Protein AF-A0A942DRJ1-F1 (afdb_monomer_lite)

Structure (mmCIF, N/CA/C/O backbone):
data_AF-A0A942DRJ1-F1
#
_entry.id   AF-A0A942DRJ1-F1
#
loop_
_atom_site.group_PDB
_atom_site.id
_atom_site.type_symbol
_atom_site.label_atom_id
_atom_site.label_alt_id
_atom_site.label_comp_id
_atom_site.label_asym_id
_atom_site.label_entity_id
_atom_site.label_seq_id
_atom_site.pdbx_PDB_ins_code
_atom_site.Cartn_x
_atom_site.Cartn_y
_atom_site.Cartn_z
_atom_site.occupancy
_atom_site.B_iso_or_equiv
_atom_site.auth_seq_id
_atom_site.auth_comp_id
_atom_site.auth_asym_id
_atom_site.auth_atom_id
_atom_site.pdbx_PDB_model_num
ATOM 1 N N . MET A 1 1 ? -19.239 4.531 5.380 1.00 54.53 1 MET A N 1
ATOM 2 C CA . MET A 1 1 ? -18.094 5.045 6.161 1.00 54.53 1 MET A CA 1
ATOM 3 C C . MET A 1 1 ? -17.203 5.848 5.232 1.00 54.53 1 MET A C 1
ATOM 5 O O . MET A 1 1 ? -17.018 5.426 4.095 1.00 54.53 1 MET A O 1
ATOM 9 N N . ALA A 1 2 ? -16.719 7.011 5.668 1.00 64.00 2 ALA A N 1
ATOM 10 C CA . ALA A 1 2 ? -15.689 7.731 4.924 1.00 64.00 2 ALA A CA 1
ATOM 11 C C . ALA A 1 2 ? -14.388 6.920 4.979 1.00 64.00 2 ALA A C 1
ATOM 13 O O . ALA A 1 2 ? -14.078 6.330 6.013 1.00 64.00 2 ALA A O 1
ATOM 14 N N . LYS A 1 3 ? -13.655 6.854 3.865 1.00 77.62 3 LYS A N 1
ATOM 15 C CA . LYS A 1 3 ? -12.336 6.213 3.840 1.00 77.62 3 LYS A CA 1
ATOM 16 C C . LYS A 1 3 ? -11.403 7.002 4.756 1.00 77.62 3 LYS A C 1
ATOM 18 O O . LYS A 1 3 ? -11.323 8.220 4.624 1.00 77.62 3 LYS A O 1
ATOM 23 N N . VAL A 1 4 ? -10.703 6.324 5.657 1.00 85.69 4 VAL A N 1
ATOM 24 C CA . VAL A 1 4 ? -9.835 6.957 6.669 1.00 85.69 4 VAL A CA 1
ATOM 25 C C . VAL A 1 4 ? -8.381 7.089 6.207 1.00 85.69 4 VAL A C 1
ATOM 27 O O . VAL A 1 4 ? -7.540 7.571 6.956 1.00 85.69 4 VAL A O 1
ATOM 30 N N . GLY A 1 5 ? -8.070 6.695 4.969 1.00 89.94 5 GLY A N 1
ATOM 31 C CA . GLY A 1 5 ? -6.746 6.861 4.376 1.00 89.94 5 GLY A CA 1
ATOM 32 C C . GLY A 1 5 ? -6.671 6.422 2.913 1.00 89.94 5 GLY A C 1
ATOM 33 O O . GLY A 1 5 ? -7.598 5.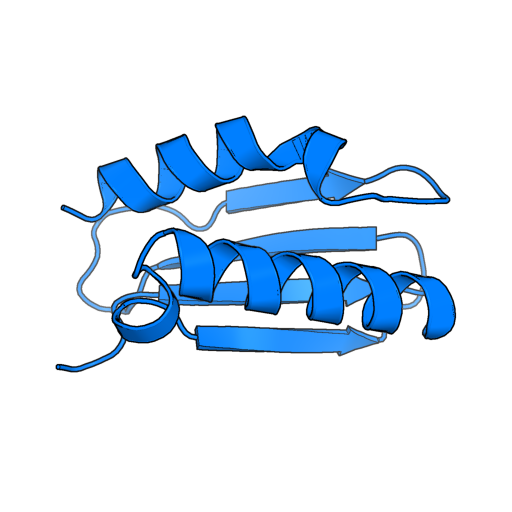817 2.365 1.00 89.94 5 GLY A O 1
ATOM 34 N N . ILE A 1 6 ? -5.546 6.737 2.275 1.00 93.44 6 ILE A N 1
ATOM 35 C CA . ILE A 1 6 ? -5.213 6.378 0.897 1.00 93.44 6 ILE A CA 1
ATOM 36 C C . ILE A 1 6 ? -3.880 5.635 0.892 1.00 93.44 6 ILE A C 1
ATOM 38 O O . ILE A 1 6 ? -2.882 6.137 1.399 1.00 93.44 6 ILE A O 1
ATOM 42 N N . ILE A 1 7 ? -3.838 4.477 0.242 1.00 95.06 7 ILE A N 1
ATOM 43 C CA . ILE A 1 7 ? -2.593 3.833 -0.164 1.00 95.06 7 ILE A CA 1
ATOM 44 C C . ILE A 1 7 ? -2.318 4.234 -1.614 1.00 95.06 7 ILE A C 1
ATOM 46 O O . ILE A 1 7 ? -3.163 4.039 -2.493 1.00 95.06 7 ILE A O 1
ATOM 50 N N . ARG A 1 8 ? -1.157 4.825 -1.886 1.00 95.81 8 ARG A N 1
ATOM 51 C CA . ARG A 1 8 ? -0.753 5.240 -3.232 1.00 95.81 8 ARG A CA 1
ATOM 52 C C . ARG A 1 8 ? 0.462 4.450 -3.689 1.00 95.81 8 ARG A C 1
ATOM 54 O O . ARG A 1 8 ? 1.508 4.486 -3.052 1.00 95.81 8 ARG A O 1
ATOM 61 N N . VAL A 1 9 ? 0.322 3.779 -4.826 1.00 94.88 9 VAL A N 1
ATOM 62 C CA . VAL A 1 9 ? 1.414 3.077 -5.504 1.00 94.88 9 VAL A CA 1
ATOM 63 C C . VAL A 1 9 ? 2.007 3.997 -6.566 1.00 94.88 9 VAL A C 1
ATOM 65 O O . VAL A 1 9 ? 1.369 4.297 -7.572 1.00 94.88 9 VAL A O 1
ATOM 68 N N . SER A 1 10 ? 3.231 4.455 -6.344 1.00 94.69 10 SER A N 1
ATOM 69 C CA . SER A 1 10 ? 3.979 5.294 -7.279 1.00 94.69 10 SER A CA 1
ATOM 70 C C . SER A 1 10 ? 4.996 4.434 -8.020 1.00 94.69 10 SER A C 1
ATOM 72 O O . SER A 1 10 ? 5.845 3.843 -7.364 1.00 94.69 10 SER A O 1
ATOM 74 N N . ASN A 1 11 ? 4.958 4.330 -9.349 1.00 93.31 11 ASN A N 1
ATOM 75 C CA . ASN A 1 11 ? 5.879 3.440 -10.074 1.00 93.31 11 ASN A CA 1
ATOM 76 C C . ASN A 1 11 ? 6.418 4.046 -11.380 1.00 93.31 11 ASN A C 1
ATOM 78 O O . ASN A 1 11 ? 5.681 4.723 -12.090 1.00 93.31 11 ASN A O 1
ATOM 82 N N . SER A 1 12 ? 7.686 3.788 -11.711 1.00 92.31 12 SER A N 1
ATOM 83 C CA . SER A 1 12 ? 8.295 4.134 -13.004 1.00 92.31 12 SER A CA 1
ATOM 84 C C . SER A 1 12 ? 8.122 3.079 -14.096 1.00 92.31 12 SER A C 1
ATOM 86 O O . SER A 1 12 ? 8.350 3.364 -15.268 1.00 92.31 12 SER A O 1
ATOM 88 N N . ASN A 1 13 ? 7.719 1.862 -13.736 1.00 90.12 13 ASN A N 1
ATOM 89 C CA . ASN A 1 13 ? 7.384 0.778 -14.650 1.00 90.12 13 ASN A CA 1
ATOM 90 C C . ASN A 1 13 ? 5.897 0.404 -14.487 1.00 90.12 13 ASN A C 1
ATOM 92 O O . ASN A 1 13 ? 5.536 -0.227 -13.487 1.00 90.12 13 ASN A O 1
ATOM 96 N N . PRO A 1 14 ? 5.033 0.744 -15.461 1.00 86.94 14 PRO A N 1
ATOM 97 C CA . PRO A 1 14 ? 3.599 0.468 -15.386 1.00 86.94 14 PRO A CA 1
ATOM 98 C C . PRO A 1 14 ? 3.255 -1.006 -15.153 1.00 86.94 14 PRO A C 1
ATOM 100 O O . PRO A 1 14 ? 2.375 -1.292 -14.355 1.00 86.94 14 PRO A O 1
ATOM 103 N N . LEU A 1 15 ? 3.997 -1.949 -15.748 1.00 89.44 15 LEU A N 1
ATOM 104 C CA . LEU A 1 15 ? 3.729 -3.385 -15.579 1.00 89.44 15 LEU A CA 1
ATOM 105 C C . LEU A 1 15 ? 3.939 -3.845 -14.131 1.00 89.44 15 LEU A C 1
ATOM 107 O O . LEU A 1 15 ? 3.161 -4.638 -13.603 1.00 89.44 15 LEU A O 1
ATOM 111 N N . VAL A 1 16 ? 4.984 -3.329 -13.477 1.00 88.50 16 VAL A N 1
ATOM 112 C CA . VAL A 1 16 ? 5.246 -3.602 -12.054 1.00 88.50 16 VAL A CA 1
ATOM 113 C C . VAL A 1 16 ? 4.191 -2.911 -11.190 1.00 88.50 16 VAL A C 1
ATOM 115 O O . VAL A 1 16 ? 3.686 -3.509 -10.243 1.00 88.50 16 VAL A O 1
ATOM 118 N N . GLY A 1 17 ? 3.826 -1.674 -11.536 1.00 89.69 17 GLY A N 1
ATOM 119 C CA . GLY A 1 17 ? 2.787 -0.912 -10.846 1.00 89.69 17 GLY A CA 1
ATOM 120 C C . GLY A 1 17 ? 1.426 -1.606 -10.871 1.00 89.69 17 GLY A C 1
ATOM 121 O O . GLY A 1 17 ? 0.810 -1.757 -9.819 1.00 89.69 17 GLY A O 1
ATOM 122 N N . ASP A 1 18 ? 0.988 -2.074 -12.038 1.00 91.31 18 ASP A N 1
ATOM 123 C CA . ASP A 1 18 ? -0.307 -2.732 -12.231 1.00 91.31 18 ASP A CA 1
ATOM 124 C C . ASP A 1 18 ? -0.374 -4.079 -11.510 1.00 91.31 18 ASP A C 1
ATOM 126 O O . ASP A 1 18 ? -1.368 -4.376 -10.839 1.00 91.31 18 ASP A O 1
ATOM 130 N N . LYS A 1 19 ? 0.707 -4.869 -11.581 1.00 92.38 19 LYS A N 1
ATOM 131 C CA . LYS A 1 19 ? 0.831 -6.119 -10.823 1.00 92.38 19 LYS A CA 1
ATOM 132 C C . LYS A 1 19 ? 0.676 -5.853 -9.325 1.00 92.38 19 LYS A C 1
ATOM 134 O O . LYS A 1 19 ? -0.192 -6.448 -8.687 1.00 92.38 19 LYS A O 1
ATOM 139 N N . LEU A 1 20 ? 1.466 -4.924 -8.785 1.00 92.31 20 LEU A N 1
ATOM 140 C CA . LEU A 1 20 ? 1.451 -4.610 -7.359 1.00 92.31 20 LEU A CA 1
ATOM 141 C C . LEU A 1 20 ? 0.098 -4.043 -6.908 1.00 92.31 20 LEU A C 1
ATOM 143 O O . LEU A 1 20 ? -0.408 -4.393 -5.844 1.00 92.31 20 LEU A O 1
ATOM 147 N N . LEU A 1 21 ? -0.523 -3.196 -7.732 1.00 93.31 21 LEU A N 1
ATOM 148 C CA . LEU A 1 21 ? -1.850 -2.647 -7.469 1.00 93.31 21 LEU A CA 1
ATOM 149 C C . LEU A 1 21 ? -2.918 -3.749 -7.408 1.00 93.31 21 LEU A C 1
ATOM 151 O O . LEU A 1 21 ? -3.807 -3.698 -6.555 1.00 93.31 21 LEU A O 1
ATOM 155 N N . SER A 1 22 ? -2.834 -4.742 -8.297 1.00 94.25 22 SER A N 1
ATOM 156 C CA . SER A 1 22 ? -3.733 -5.898 -8.308 1.00 94.25 22 SER A CA 1
ATOM 157 C C . SER A 1 22 ? -3.569 -6.757 -7.050 1.00 94.25 22 SER A C 1
ATOM 159 O O . SER A 1 22 ? -4.567 -7.069 -6.396 1.00 94.25 22 SER A O 1
ATOM 161 N N . GLU A 1 23 ? -2.327 -7.084 -6.677 1.00 95.19 23 GLU A N 1
ATOM 162 C CA . GLU A 1 23 ? -2.006 -7.831 -5.450 1.00 95.19 23 GLU A CA 1
ATOM 163 C C . GLU A 1 23 ? -2.532 -7.110 -4.205 1.00 95.19 23 GLU A C 1
ATOM 165 O O . GLU A 1 23 ? -3.273 -7.690 -3.411 1.00 95.19 23 GLU A O 1
ATOM 170 N N . LEU A 1 24 ? -2.229 -5.816 -4.079 1.00 94.94 24 LEU A N 1
ATOM 171 C CA . LEU A 1 24 ? -2.650 -4.990 -2.952 1.00 94.94 24 LEU A CA 1
ATOM 172 C C . LEU A 1 24 ? -4.177 -4.937 -2.816 1.00 94.94 24 LEU A C 1
ATOM 174 O O . LEU A 1 24 ? -4.714 -5.101 -1.723 1.00 94.94 24 LEU A O 1
ATOM 178 N N . ARG A 1 25 ? -4.905 -4.741 -3.923 1.00 95.38 25 ARG A N 1
ATOM 179 C CA . ARG A 1 25 ? -6.378 -4.732 -3.906 1.00 95.38 25 ARG A CA 1
ATOM 180 C C . ARG A 1 25 ? -6.957 -6.084 -3.503 1.00 95.38 25 ARG A C 1
ATOM 182 O O . ARG A 1 25 ? -7.962 -6.122 -2.797 1.00 95.38 25 ARG A O 1
ATOM 189 N N . ALA A 1 26 ? -6.363 -7.185 -3.961 1.00 95.94 26 ALA A N 1
ATOM 190 C CA . ALA A 1 26 ? -6.799 -8.521 -3.572 1.00 95.94 26 ALA A CA 1
ATOM 191 C C . ALA A 1 26 ? -6.592 -8.761 -2.070 1.00 95.94 26 ALA A C 1
ATOM 193 O O . ALA A 1 26 ? -7.511 -9.222 -1.397 1.00 95.94 26 ALA A O 1
ATOM 194 N N . TRP A 1 27 ? -5.434 -8.371 -1.541 1.00 96.12 27 TRP A N 1
ATOM 195 C CA . TRP A 1 27 ? -5.111 -8.499 -0.123 1.00 96.12 27 TRP A CA 1
ATOM 196 C C . TRP A 1 27 ? -6.000 -7.639 0.783 1.00 96.12 27 TRP A C 1
ATOM 198 O O . TRP A 1 27 ? -6.524 -8.134 1.780 1.00 96.12 27 TRP A O 1
ATOM 208 N N . LEU A 1 28 ? -6.263 -6.381 0.410 1.00 95.00 28 LEU A N 1
ATOM 209 C CA . LEU A 1 28 ? -7.166 -5.503 1.167 1.00 95.00 28 LEU A CA 1
ATOM 210 C C . LEU A 1 28 ? -8.596 -6.050 1.228 1.00 95.00 28 LEU A C 1
ATOM 212 O O . LEU A 1 28 ? -9.247 -5.937 2.261 1.00 95.00 28 LEU A O 1
ATOM 216 N N . ARG A 1 29 ? -9.080 -6.676 0.147 1.00 95.12 29 ARG A N 1
ATOM 217 C CA . ARG A 1 29 ? -10.378 -7.370 0.156 1.00 95.12 29 ARG A CA 1
ATOM 218 C C . ARG A 1 29 ? -10.367 -8.585 1.077 1.00 95.12 29 ARG A C 1
ATOM 220 O O . ARG A 1 29 ? -11.330 -8.803 1.800 1.00 95.12 29 ARG A O 1
ATOM 227 N N . GLY A 1 30 ? -9.285 -9.365 1.061 1.00 95.62 30 GLY A N 1
ATOM 228 C CA . GLY A 1 30 ? -9.135 -10.536 1.931 1.00 95.62 30 GLY A CA 1
ATOM 229 C C . GLY A 1 30 ? -9.085 -10.189 3.421 1.00 95.62 30 GLY A C 1
ATOM 230 O O . GLY A 1 30 ? -9.488 -10.997 4.249 1.00 95.62 30 GLY A O 1
ATOM 231 N N . THR A 1 31 ? -8.628 -8.982 3.757 1.00 92.88 31 THR A N 1
ATOM 232 C CA . THR A 1 31 ? -8.493 -8.488 5.136 1.00 92.88 31 THR A CA 1
ATOM 233 C C . THR A 1 31 ? -9.627 -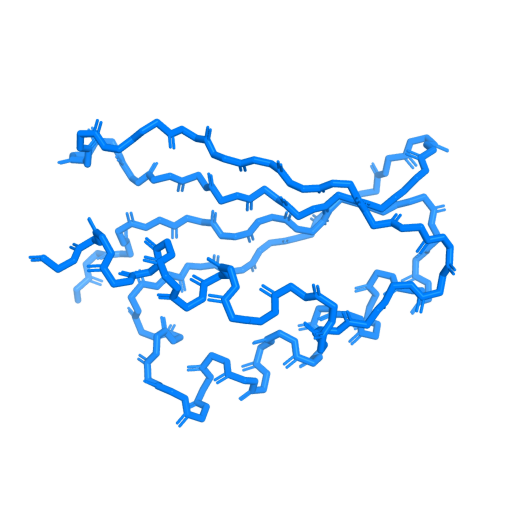7.552 5.572 1.00 92.88 31 THR A C 1
ATOM 235 O O . THR A 1 31 ? -9.694 -7.189 6.740 1.00 92.88 31 THR A O 1
ATOM 238 N N . GLY A 1 32 ? -10.522 -7.154 4.660 1.00 91.19 32 GLY A N 1
ATOM 239 C CA . GLY A 1 32 ? -11.645 -6.241 4.922 1.00 91.19 32 GLY A CA 1
ATOM 240 C C . GLY A 1 32 ? -11.287 -4.747 4.943 1.00 91.19 32 GLY A C 1
ATOM 241 O O . GLY A 1 32 ? -12.177 -3.893 5.017 1.00 91.19 32 GLY A O 1
ATOM 242 N N . TRP A 1 33 ? -10.002 -4.405 4.818 1.00 91.88 33 TRP A N 1
ATOM 243 C CA . TRP A 1 33 ? -9.508 -3.025 4.791 1.00 91.88 33 TRP A CA 1
ATOM 244 C C . TRP A 1 33 ? -9.894 -2.262 3.522 1.00 91.88 33 TRP A C 1
ATOM 246 O O . TRP A 1 33 ? -9.861 -1.030 3.508 1.00 91.88 33 TRP A O 1
ATOM 256 N N . ASP A 1 34 ? -10.317 -2.954 2.463 1.00 91.31 34 ASP A N 1
ATOM 257 C CA . ASP A 1 34 ? -10.797 -2.333 1.226 1.00 91.31 34 ASP A CA 1
ATOM 258 C C . ASP A 1 34 ? -12.013 -1.425 1.444 1.00 91.31 34 ASP A C 1
ATOM 260 O O . ASP A 1 34 ? -12.249 -0.533 0.632 1.00 91.31 34 ASP A O 1
ATOM 264 N N . ASN A 1 35 ? -12.746 -1.589 2.552 1.00 89.12 35 ASN A N 1
ATOM 265 C CA . ASN A 1 35 ? -13.846 -0.719 2.968 1.00 89.12 35 ASN A CA 1
ATOM 266 C C . ASN A 1 35 ? -13.387 0.534 3.724 1.00 89.12 35 ASN A C 1
ATOM 268 O O . ASN A 1 35 ? -14.106 1.534 3.718 1.00 89.12 35 ASN A O 1
ATOM 272 N N . VAL A 1 36 ? -12.167 0.526 4.252 1.00 88.69 36 VAL A N 1
ATOM 273 C CA . VAL A 1 36 ? -11.622 1.537 5.166 1.00 88.69 36 VAL A CA 1
ATOM 274 C C . VAL A 1 36 ? -10.618 2.455 4.466 1.00 88.69 36 VAL A C 1
ATOM 276 O O . VAL A 1 36 ? -10.634 3.663 4.693 1.00 88.69 36 VAL A O 1
ATOM 279 N N . VAL A 1 37 ? -9.811 1.927 3.543 1.00 91.31 37 VAL A N 1
ATOM 280 C CA . VAL A 1 37 ? -8.819 2.701 2.778 1.00 91.31 37 VAL A CA 1
ATOM 281 C C . VAL A 1 37 ? -9.092 2.677 1.275 1.00 91.31 37 VAL A C 1
ATOM 283 O O . VAL A 1 37 ? -9.705 1.752 0.742 1.00 91.31 37 VAL A O 1
ATOM 286 N N . SER A 1 38 ? -8.661 3.727 0.579 1.00 91.88 38 SER A N 1
ATOM 287 C CA . SER A 1 38 ? -8.680 3.803 -0.887 1.00 91.88 38 SER A CA 1
ATOM 288 C C . SER A 1 38 ? -7.317 3.440 -1.458 1.00 91.88 38 SER A C 1
ATOM 290 O O . SER A 1 38 ? -6.297 3.778 -0.868 1.00 91.88 38 SER A O 1
ATOM 292 N N . VAL A 1 39 ? -7.278 2.827 -2.643 1.00 94.19 39 VAL A N 1
ATOM 293 C CA . VAL A 1 39 ? -6.015 2.540 -3.340 1.00 94.19 39 VAL A CA 1
ATOM 294 C C . VAL A 1 39 ? -5.931 3.316 -4.645 1.00 94.19 39 VAL A C 1
ATOM 296 O O . VAL A 1 39 ? -6.809 3.201 -5.502 1.00 94.19 39 VAL A O 1
ATOM 299 N N . THR A 1 40 ? -4.845 4.064 -4.814 1.00 94.31 40 THR A N 1
ATOM 300 C CA . THR A 1 40 ? -4.552 4.863 -6.010 1.00 94.31 40 THR A CA 1
ATOM 301 C C . THR A 1 40 ? -3.195 4.489 -6.593 1.00 94.31 40 THR A C 1
ATOM 303 O O . THR A 1 40 ? -2.353 3.913 -5.903 1.00 94.31 40 THR A O 1
ATOM 306 N N . SER A 1 41 ? -2.973 4.819 -7.862 1.00 92.69 41 SER A N 1
ATOM 307 C CA . SER A 1 41 ? -1.672 4.677 -8.509 1.00 92.69 41 SER A CA 1
ATOM 308 C C . SER A 1 41 ? -1.257 5.974 -9.194 1.00 92.69 41 SER A C 1
ATOM 310 O O . SER A 1 41 ? -2.100 6.775 -9.599 1.00 92.69 41 SER A O 1
ATOM 312 N N . GLN A 1 42 ? 0.052 6.192 -9.302 1.00 93.19 42 GLN A N 1
ATOM 313 C CA . GLN A 1 42 ? 0.633 7.273 -10.092 1.00 93.19 42 GLN A CA 1
ATOM 314 C C . GLN A 1 42 ? 1.919 6.807 -10.776 1.00 93.19 42 GLN A C 1
ATOM 316 O O . GLN A 1 42 ? 2.671 5.996 -10.232 1.00 93.19 42 GLN A O 1
ATOM 321 N N . VAL A 1 43 ? 2.190 7.344 -11.963 1.00 92.00 43 VAL A N 1
ATOM 322 C CA . VAL A 1 43 ? 3.448 7.092 -12.671 1.00 92.00 43 VAL A CA 1
ATOM 323 C C . VAL A 1 43 ? 4.490 8.107 -12.205 1.00 92.00 43 VAL A C 1
ATOM 325 O O . VAL A 1 43 ? 4.206 9.302 -12.141 1.00 92.00 43 VAL A O 1
ATOM 328 N N . VAL A 1 44 ? 5.691 7.639 -11.871 1.00 91.81 44 VAL A N 1
ATOM 329 C CA . VAL A 1 44 ? 6.829 8.485 -11.471 1.00 91.81 44 VAL A CA 1
ATOM 330 C C . VAL A 1 44 ? 8.032 8.245 -12.371 1.00 91.81 44 VAL A C 1
ATOM 332 O O . VAL A 1 44 ? 8.071 7.286 -13.132 1.00 91.81 44 VAL A O 1
ATOM 335 N N . ARG A 1 45 ? 9.031 9.128 -12.299 1.00 89.12 45 ARG A N 1
ATOM 336 C CA . ARG A 1 45 ? 10.221 9.036 -13.152 1.00 89.12 45 ARG A CA 1
ATOM 337 C C . ARG A 1 45 ? 11.078 7.810 -12.836 1.00 89.12 45 ARG A C 1
ATOM 339 O O . ARG A 1 45 ? 11.556 7.159 -13.757 1.00 89.12 45 ARG A O 1
ATOM 346 N N . GLU A 1 46 ? 11.273 7.504 -11.554 1.00 89.75 46 GLU A N 1
ATOM 347 C CA . GLU A 1 46 ? 12.170 6.435 -11.105 1.00 89.75 46 GLU A CA 1
ATOM 348 C C . GLU A 1 46 ? 11.634 5.739 -9.854 1.00 89.75 46 GLU A C 1
ATOM 350 O O . GLU A 1 46 ? 11.113 6.388 -8.949 1.00 89.75 46 GLU A O 1
ATOM 355 N N . GLY A 1 47 ? 11.816 4.418 -9.799 1.00 89.69 47 GLY A N 1
ATOM 356 C CA . GLY A 1 47 ? 11.559 3.599 -8.619 1.00 89.69 47 GLY A CA 1
ATOM 357 C C . GLY A 1 47 ? 10.107 3.151 -8.447 1.00 89.69 47 GLY A C 1
ATOM 358 O O . GLY A 1 47 ? 9.231 3.394 -9.277 1.00 89.69 47 GLY A O 1
ATOM 359 N N . THR A 1 48 ? 9.863 2.447 -7.343 1.00 92.81 48 THR A N 1
ATOM 360 C CA . THR A 1 48 ? 8.532 2.016 -6.912 1.00 92.81 48 THR A CA 1
ATOM 361 C C . THR A 1 48 ? 8.342 2.393 -5.452 1.00 92.81 48 THR A C 1
ATOM 363 O O . THR A 1 48 ? 9.117 1.967 -4.604 1.00 92.81 48 THR A O 1
ATOM 366 N N . PHE A 1 49 ? 7.321 3.179 -5.141 1.00 93.31 49 PHE A N 1
ATOM 367 C CA . PHE A 1 49 ? 7.002 3.600 -3.785 1.00 93.31 49 PHE A CA 1
ATOM 368 C C . PHE A 1 49 ? 5.587 3.190 -3.424 1.00 93.31 49 PHE A C 1
ATOM 370 O O . PHE A 1 49 ? 4.686 3.221 -4.265 1.00 93.31 49 PHE A O 1
ATOM 377 N N . VAL A 1 50 ? 5.400 2.867 -2.152 1.00 94.38 50 VAL A N 1
ATOM 378 C CA . VAL A 1 50 ? 4.077 2.740 -1.554 1.00 94.38 50 VAL A CA 1
ATOM 379 C C . VAL A 1 50 ? 3.976 3.782 -0.460 1.00 94.38 50 VAL A C 1
ATOM 381 O O . VAL A 1 50 ? 4.737 3.773 0.507 1.00 94.38 50 VAL A O 1
ATOM 384 N N . ASP A 1 51 ? 3.055 4.710 -0.661 1.00 94.62 51 ASP A N 1
ATOM 385 C CA . ASP A 1 51 ? 2.701 5.734 0.302 1.00 94.62 51 ASP A CA 1
ATOM 386 C C . ASP A 1 51 ? 1.434 5.309 1.036 1.00 94.62 51 ASP A C 1
ATOM 388 O O . ASP A 1 51 ? 0.456 4.910 0.404 1.00 94.62 51 ASP A O 1
ATOM 392 N N . PHE A 1 52 ? 1.426 5.454 2.353 1.00 94.38 52 PHE A N 1
ATOM 393 C CA . PHE A 1 52 ? 0.213 5.456 3.148 1.00 94.38 52 PHE A CA 1
ATOM 394 C C . PHE A 1 52 ? -0.056 6.884 3.622 1.00 94.38 52 PHE A C 1
ATOM 396 O O . PHE A 1 52 ? 0.767 7.491 4.306 1.00 94.38 52 PHE A O 1
ATOM 403 N N . ILE A 1 53 ? -1.194 7.428 3.207 1.00 92.56 53 ILE A N 1
ATOM 404 C CA . ILE A 1 53 ? -1.620 8.802 3.456 1.00 92.56 53 ILE A CA 1
ATOM 405 C C . ILE A 1 53 ? -2.877 8.732 4.332 1.00 92.56 53 ILE A C 1
ATOM 407 O O . ILE A 1 53 ? -3.956 8.440 3.807 1.00 92.56 53 ILE A O 1
ATOM 411 N N . PRO A 1 54 ? -2.759 8.957 5.649 1.00 89.50 54 PRO A N 1
ATOM 412 C CA . PRO A 1 54 ? -3.906 9.020 6.549 1.00 89.50 54 PRO A CA 1
ATOM 413 C C . PRO A 1 54 ? -4.883 10.129 6.136 1.00 89.50 54 PRO A C 1
ATOM 415 O O . PRO A 1 54 ? -4.495 11.116 5.509 1.00 89.50 54 PRO A O 1
ATOM 418 N N . GLY A 1 55 ? -6.168 9.950 6.441 1.00 86.12 55 GLY A N 1
ATOM 419 C CA . GLY A 1 55 ? -7.199 10.957 6.191 1.00 86.12 55 GLY A CA 1
ATOM 420 C C . GLY A 1 55 ? -7.023 12.198 7.070 1.00 86.12 55 GLY A C 1
ATOM 421 O O . GLY A 1 55 ? -6.347 12.155 8.088 1.00 86.12 55 GLY A O 1
ATOM 422 N N . GLU A 1 56 ? -7.681 13.300 6.706 1.00 79.25 56 GLU A N 1
ATOM 423 C CA . GLU A 1 56 ? -7.563 14.608 7.382 1.00 79.25 56 GLU A CA 1
ATOM 424 C C . GLU A 1 56 ? -7.866 14.574 8.893 1.00 79.25 56 GLU A C 1
ATOM 426 O O . GLU A 1 5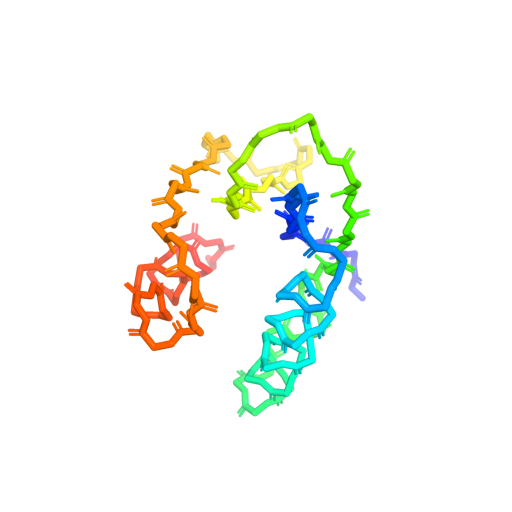6 ? -7.338 15.379 9.653 1.00 79.25 56 GLU A O 1
ATOM 431 N N . PHE A 1 57 ? -8.679 13.614 9.339 1.00 79.25 57 PHE A N 1
ATOM 432 C CA . PHE A 1 57 ? -9.061 13.443 10.744 1.00 79.25 57 PHE A CA 1
ATOM 433 C C . PHE A 1 57 ? -8.185 12.439 11.511 1.00 79.25 57 PHE A C 1
ATOM 435 O O . PHE A 1 57 ? -8.496 12.115 12.654 1.00 79.25 57 PHE A O 1
ATOM 442 N N . GLN A 1 58 ? -7.127 11.915 10.889 1.00 81.56 58 GLN A N 1
ATOM 443 C CA . GLN A 1 58 ? -6.190 10.974 11.502 1.00 81.56 58 GLN A CA 1
ATOM 444 C C . GLN A 1 58 ? -4.960 11.717 12.031 1.00 81.56 58 GLN A C 1
ATOM 446 O O . GLN A 1 58 ? -4.398 12.574 11.352 1.00 81.56 58 GLN A O 1
ATOM 451 N N . SER A 1 59 ? -4.509 11.357 13.234 1.00 79.56 59 SER A N 1
ATOM 452 C CA . SER A 1 59 ? -3.305 11.936 13.853 1.00 79.56 59 SER A CA 1
ATOM 453 C C . SER A 1 59 ? -2.004 11.344 13.294 1.00 79.56 59 SER A C 1
ATOM 455 O O . SER A 1 59 ? -0.917 11.859 13.557 1.00 79.56 59 SER A O 1
ATOM 457 N N . ASN A 1 60 ? -2.094 10.237 12.554 1.00 85.38 60 ASN A N 1
ATOM 458 C CA . ASN A 1 60 ? -0.941 9.504 12.048 1.00 85.38 60 ASN A CA 1
ATOM 459 C C . ASN A 1 60 ? -0.240 10.314 10.945 1.00 85.38 60 ASN A C 1
ATOM 461 O O . ASN A 1 60 ? -0.874 10.922 10.083 1.00 85.38 60 ASN A O 1
ATOM 465 N N . ALA A 1 61 ? 1.094 10.294 10.944 1.00 87.50 61 ALA A N 1
ATOM 466 C CA . ALA A 1 61 ? 1.875 10.911 9.877 1.00 87.50 61 ALA A CA 1
ATOM 467 C C . ALA A 1 61 ? 1.814 10.068 8.586 1.00 87.50 61 ALA A C 1
ATOM 469 O O . ALA A 1 61 ? 1.747 8.836 8.668 1.00 87.50 61 ALA A O 1
ATOM 470 N N . PRO A 1 62 ? 1.908 10.688 7.393 1.00 91.62 62 PRO A N 1
ATOM 471 C CA . PRO A 1 62 ? 2.099 9.955 6.148 1.00 91.62 62 PRO A CA 1
ATOM 472 C C . PRO A 1 62 ? 3.362 9.092 6.193 1.00 91.62 62 PRO A C 1
ATOM 474 O O . PRO A 1 62 ? 4.414 9.532 6.664 1.00 91.62 62 PRO A O 1
ATOM 477 N N . LYS A 1 63 ? 3.271 7.870 5.668 1.00 93.94 63 LYS A N 1
ATOM 478 C CA . LYS A 1 63 ? 4.373 6.901 5.644 1.00 93.94 63 LYS A CA 1
ATOM 479 C C . LYS A 1 63 ? 4.706 6.520 4.207 1.00 93.94 63 LYS A C 1
ATOM 481 O O . LYS A 1 63 ? 3.828 6.486 3.350 1.00 93.94 63 LYS A O 1
ATOM 486 N N . ARG A 1 64 ? 5.978 6.227 3.937 1.00 94.81 64 ARG A N 1
ATOM 487 C CA . ARG A 1 64 ? 6.470 5.831 2.611 1.00 94.81 64 ARG A CA 1
ATOM 488 C C . ARG A 1 64 ? 7.455 4.684 2.739 1.00 94.81 64 ARG A C 1
ATOM 490 O O . ARG A 1 64 ? 8.356 4.740 3.570 1.00 94.81 64 ARG A O 1
ATOM 497 N N . ILE A 1 65 ? 7.336 3.708 1.848 1.00 93.56 65 ILE A N 1
ATOM 498 C CA . ILE A 1 65 ? 8.364 2.697 1.609 1.00 93.56 65 ILE A CA 1
ATOM 499 C C . ILE A 1 65 ? 8.833 2.748 0.155 1.00 93.56 65 ILE A C 1
ATOM 501 O O . ILE A 1 65 ? 8.040 2.972 -0.761 1.00 93.56 65 ILE A O 1
ATOM 505 N N . TRP A 1 66 ? 10.137 2.559 -0.047 1.00 92.06 66 TRP A N 1
ATOM 506 C CA . TRP A 1 66 ? 10.743 2.367 -1.360 1.00 92.06 66 TRP A CA 1
ATOM 507 C C . TRP A 1 66 ? 10.960 0.873 -1.598 1.00 92.06 66 TRP A C 1
ATOM 509 O O . TRP A 1 66 ? 11.609 0.203 -0.796 1.00 92.06 66 TRP A O 1
ATOM 519 N N . LEU A 1 67 ? 10.418 0.366 -2.700 1.00 89.81 67 LEU A N 1
ATOM 520 C CA . LEU A 1 67 ? 10.549 -1.018 -3.128 1.00 89.81 67 LEU A CA 1
ATOM 521 C C . LEU A 1 67 ? 11.584 -1.098 -4.254 1.00 89.81 67 LEU A C 1
ATOM 523 O O . LEU A 1 67 ? 11.584 -0.289 -5.190 1.00 89.81 67 LEU A O 1
ATOM 527 N N . LYS A 1 68 ? 12.494 -2.069 -4.149 1.00 79.69 68 LYS A N 1
ATOM 528 C CA . LYS A 1 68 ? 13.511 -2.318 -5.180 1.00 79.69 68 LYS A CA 1
ATOM 529 C C . LYS A 1 68 ? 12.872 -3.032 -6.381 1.00 79.69 68 LYS A C 1
ATOM 531 O O . LYS A 1 68 ? 11.785 -3.592 -6.280 1.00 79.69 68 LYS A O 1
ATOM 536 N N . GLY A 1 69 ? 13.516 -2.939 -7.549 1.00 70.25 69 GLY A N 1
ATOM 537 C CA . GLY A 1 69 ? 12.948 -3.393 -8.826 1.00 70.25 69 GLY A CA 1
ATOM 538 C C . GLY A 1 69 ? 12.398 -4.825 -8.770 1.00 70.25 69 GLY A C 1
ATOM 539 O O . GLY A 1 69 ? 13.091 -5.727 -8.315 1.00 70.25 69 GLY A O 1
ATOM 540 N N . GLY A 1 70 ? 11.159 -5.015 -9.241 1.00 71.38 70 GLY A N 1
ATOM 541 C CA . GLY A 1 70 ? 10.432 -6.290 -9.137 1.00 71.38 70 GLY A CA 1
ATOM 542 C C . GLY A 1 70 ? 9.501 -6.412 -7.922 1.00 71.38 70 GLY A C 1
ATOM 543 O O . GLY A 1 70 ? 8.981 -7.500 -7.697 1.00 71.38 70 GLY A O 1
ATOM 544 N N . ALA A 1 71 ? 9.300 -5.307 -7.196 1.00 78.62 71 ALA A N 1
ATOM 545 C CA . ALA A 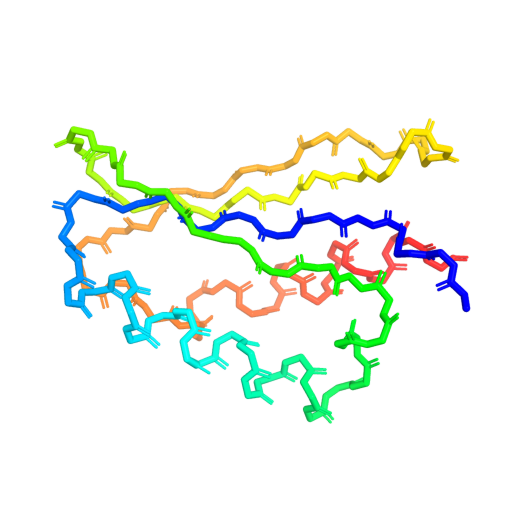1 71 ? 8.432 -5.135 -6.033 1.00 78.62 71 ALA A CA 1
ATOM 546 C C . ALA A 1 71 ? 7.176 -6.026 -6.010 1.00 78.62 71 ALA A C 1
ATOM 548 O O . ALA A 1 71 ? 6.320 -5.918 -6.892 1.00 78.62 71 ALA A O 1
ATOM 549 N N . ASN A 1 72 ? 7.043 -6.834 -4.955 1.00 87.69 72 ASN A N 1
ATOM 550 C CA . ASN A 1 72 ? 5.841 -7.623 -4.663 1.00 87.69 72 ASN A CA 1
ATOM 551 C C . ASN A 1 72 ? 5.233 -7.225 -3.318 1.00 87.69 72 ASN A C 1
ATOM 553 O O . ASN A 1 72 ? 5.923 -6.717 -2.431 1.00 87.69 72 ASN A O 1
ATOM 557 N N . LEU A 1 73 ? 3.942 -7.508 -3.141 1.00 90.00 73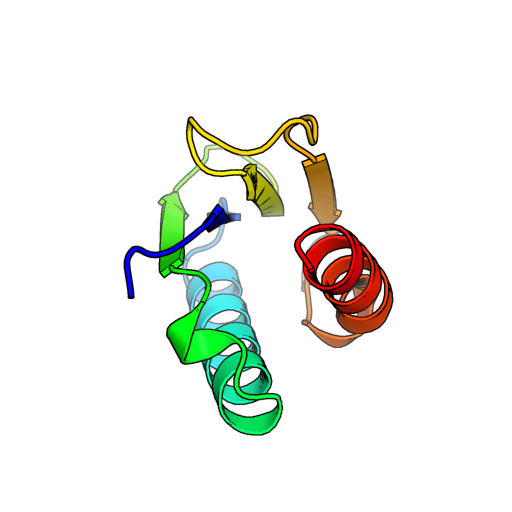 LEU A N 1
ATOM 558 C CA . LEU A 1 73 ? 3.232 -7.199 -1.899 1.00 90.00 73 LEU A CA 1
ATOM 559 C C . LEU A 1 73 ? 3.883 -7.830 -0.652 1.00 90.00 73 LEU A C 1
ATOM 561 O O . LEU A 1 73 ? 3.982 -7.177 0.388 1.00 90.00 73 LEU A O 1
ATOM 565 N N . SER A 1 74 ? 4.396 -9.059 -0.765 1.00 90.81 74 SER A N 1
ATOM 566 C CA . SER A 1 74 ? 5.012 -9.805 0.346 1.00 90.81 74 SER A CA 1
ATOM 567 C C . SER A 1 74 ? 6.211 -9.097 0.989 1.00 90.81 74 SER A C 1
ATOM 569 O O . SER A 1 74 ? 6.582 -9.409 2.115 1.00 90.81 74 SER A O 1
ATOM 571 N N . GLU A 1 75 ? 6.839 -8.146 0.291 1.00 89.75 75 GLU A N 1
ATOM 572 C CA . GLU A 1 75 ? 7.963 -7.371 0.830 1.00 89.75 75 GLU A CA 1
ATOM 573 C C . GLU A 1 75 ? 7.534 -6.365 1.905 1.00 89.75 75 GLU A C 1
ATOM 575 O O . GLU A 1 75 ? 8.360 -5.951 2.718 1.00 89.75 75 GLU A O 1
ATOM 580 N N . PHE A 1 76 ? 6.262 -5.952 1.921 1.00 91.50 76 PHE A N 1
ATOM 581 C CA . PHE A 1 76 ? 5.785 -4.897 2.819 1.00 91.50 76 PHE A CA 1
ATOM 582 C C . PHE A 1 76 ? 4.394 -5.136 3.416 1.00 91.50 76 PHE A C 1
ATOM 584 O O . PHE A 1 76 ? 3.933 -4.294 4.183 1.00 91.50 76 PHE A O 1
ATOM 591 N N . GLU A 1 77 ? 3.728 -6.258 3.132 1.00 93.31 77 GLU A N 1
ATOM 592 C CA . GLU A 1 77 ? 2.374 -6.533 3.637 1.00 93.31 77 GLU A CA 1
ATOM 593 C C . GLU A 1 77 ? 2.271 -6.472 5.166 1.00 93.31 77 GLU A C 1
ATOM 595 O O . GLU A 1 77 ? 1.332 -5.881 5.689 1.00 93.31 77 GLU A O 1
ATOM 600 N N . ASN A 1 78 ? 3.272 -6.982 5.892 1.00 94.06 78 ASN A N 1
ATOM 601 C CA . ASN A 1 78 ? 3.297 -6.931 7.358 1.00 94.06 78 ASN A CA 1
ATOM 602 C C . ASN A 1 78 ? 3.442 -5.495 7.879 1.00 94.06 78 ASN A C 1
ATOM 604 O O . ASN A 1 78 ? 2.814 -5.114 8.865 1.00 94.06 78 ASN A O 1
ATOM 608 N N . LEU A 1 79 ? 4.253 -4.681 7.197 1.00 93.00 79 LEU A N 1
ATOM 609 C CA . LEU A 1 79 ? 4.425 -3.271 7.538 1.00 93.00 79 LEU A CA 1
ATOM 610 C C . LEU A 1 79 ? 3.140 -2.485 7.259 1.00 93.00 79 LEU A C 1
ATOM 612 O O . LEU A 1 79 ? 2.726 -1.666 8.075 1.00 93.00 79 LEU A O 1
ATOM 616 N N . LEU A 1 80 ? 2.487 -2.770 6.131 1.00 92.62 80 LEU A N 1
ATOM 617 C CA . LEU A 1 80 ? 1.214 -2.162 5.777 1.00 92.62 80 LEU A CA 1
ATOM 618 C C . LEU A 1 80 ? 0.107 -2.561 6.759 1.00 92.62 80 LEU A C 1
ATOM 620 O O . LEU A 1 80 ? -0.642 -1.695 7.195 1.00 92.62 80 LEU A O 1
ATOM 624 N N . ALA A 1 81 ? 0.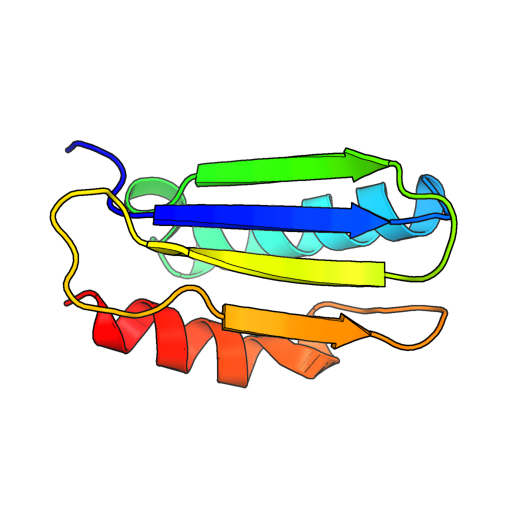026 -3.837 7.144 1.00 92.62 81 ALA A N 1
ATOM 625 C CA . ALA A 1 81 ? -0.922 -4.315 8.148 1.00 92.62 81 ALA A CA 1
ATOM 626 C C . ALA A 1 81 ? -0.750 -3.579 9.481 1.00 92.62 81 ALA A C 1
ATOM 628 O O . ALA A 1 81 ? -1.733 -3.138 10.071 1.00 92.62 81 ALA A O 1
ATOM 629 N N . HIS A 1 82 ? 0.498 -3.382 9.917 1.00 92.50 82 HIS A N 1
ATOM 630 C CA . HIS A 1 82 ? 0.788 -2.612 11.121 1.00 92.50 82 HIS A CA 1
ATOM 631 C C . HIS A 1 82 ? 0.300 -1.162 11.009 1.00 92.50 82 HIS A C 1
ATOM 633 O O . HIS A 1 82 ? -0.335 -0.661 11.929 1.00 92.50 82 HIS A O 1
ATOM 639 N N . TRP A 1 83 ? 0.531 -0.496 9.875 1.00 90.88 83 TRP A N 1
ATOM 640 C CA . TRP A 1 83 ? 0.051 0.875 9.671 1.00 90.88 83 TRP A CA 1
ATOM 641 C C . TRP A 1 83 ? -1.469 0.982 9.637 1.00 90.88 83 TRP A C 1
ATOM 643 O O . TRP A 1 83 ? -2.005 1.969 10.124 1.00 90.88 83 TRP A O 1
ATOM 653 N N . LEU A 1 84 ? -2.149 -0.004 9.051 1.00 89.88 84 LEU A N 1
ATOM 654 C CA . LEU A 1 84 ? -3.608 -0.049 9.020 1.00 89.88 84 LEU A CA 1
ATOM 655 C C . LEU A 1 84 ? -4.186 -0.263 10.420 1.00 89.88 84 LEU A C 1
ATOM 657 O O . LEU A 1 84 ? -5.156 0.395 10.772 1.00 89.88 84 LEU A O 1
ATOM 661 N N . TRP A 1 85 ? -3.554 -1.110 11.232 1.00 88.56 85 TRP A N 1
ATOM 662 C CA . TRP A 1 85 ? -3.947 -1.320 12.624 1.00 88.56 85 TRP A CA 1
ATOM 663 C C . TRP A 1 85 ? -3.828 -0.049 13.478 1.00 88.56 85 TRP A C 1
ATOM 665 O O . TRP A 1 85 ? -4.667 0.189 14.333 1.00 88.56 85 TRP A O 1
ATOM 675 N N . GLU A 1 86 ? -2.845 0.817 13.215 1.00 85.88 86 GLU A N 1
ATOM 676 C CA . GLU A 1 86 ? -2.731 2.111 13.908 1.00 85.88 86 GLU A CA 1
ATOM 677 C C . GLU A 1 86 ? -3.850 3.124 13.564 1.00 85.88 86 GLU A C 1
ATOM 679 O O . GLU A 1 86 ? -3.814 4.242 14.080 1.00 85.88 86 GLU A O 1
ATOM 684 N N . LEU A 1 87 ? -4.779 2.792 12.656 1.00 78.12 87 LEU A N 1
ATOM 685 C CA . LEU A 1 87 ? -5.941 3.627 12.307 1.00 78.12 87 LEU A CA 1
ATOM 686 C C . LEU A 1 87 ? -7.208 3.274 13.096 1.00 78.12 87 LEU A C 1
ATOM 688 O O . LEU A 1 87 ? -8.190 4.016 12.989 1.00 78.12 87 LEU A O 1
ATOM 692 N N . GLU A 1 88 ? -7.218 2.126 13.785 1.00 64.88 88 GLU A N 1
ATOM 693 C CA . GLU A 1 88 ? -8.290 1.727 14.714 1.00 64.88 88 GLU A CA 1
ATOM 694 C C . GLU A 1 88 ? -8.234 2.547 16.007 1.00 64.88 88 GLU A C 1
ATOM 696 O O . GLU A 1 88 ? -9.327 2.945 16.475 1.00 64.88 88 GLU A O 1
#

pLDDT: mean 89.2, std 7.53, range [54.53, 96.12]

Secondary structure (DSSP, 8-state):
----EEEEEEESSHHHHHHHHHHHHHHHHHHTGGGTEEEEEEE-SSSEEEEEEE-TT--SPPEEEEEPTT--GGGTHHHHHHHHHTT-

Radius of gyration: 12.31 Å; chains: 1; bounding box: 32×25×30 Å

Foldseek 3Di:
DPAFWEKEKEEQDVVLSVQQLVQVCVVCVVVVVVVRYHYYYYYDNDFIKIWIGGDPPDPDDIDMDTDDPSDHCVVCVVVVVVVSVSSD

Sequence (88 aa):
MAKVGIIRVSNSNPLVGDKLLSELRAWLRGTGWDNVVSVTSQVVREGTFVDFIPGEFQSNAPKRIWLKGGANLSEFENLLAHWLWELE